Protein AF-A0A5E7B156-F1 (afdb_monomer)

Secondary structure (DSSP, 8-state):
--HHHHHHHTT---S-TTT--EEE-TTT--EEEEEETT-EEEETTEEEEEEEESSPPTT-HHHHHHHHHHHHHHTT--EEEEEEEES-TT-SS--EEEE-SSEEEEEEEEEEETTEEEEEEEEEEEGGGT--

Mean predicted aligned error: 2.79 Å

Foldseek 3Di:
DDPQVLCVQLCFGFPDPPQAQWGARPPQRETEGEFEPVQWDQDPNFIKGFQAFLDDDPPRPNRVNSVVSLVSVVVPHWYWYKYFYWPDPPDVVTDTPDIDSFWIFTWDDWDQDPRTIITTGDDIDTSVVSGD

Radius of gyration: 13.77 Å; Cα contacts (8 Å, |Δi|>4): 260; chains: 1; bounding box: 35×31×34 Å

Nearest PDB structures (foldseek):
  7k6c-assembly1_A  TM=3.803E-01  e=5.313E-01  Mycobacteroides abscessus ATCC 19977
  2o7p-assembly1_A  TM=3.788E-01  e=1.938E+00  Escherichia coli K-12
  2g6v-assembly1_A  TM=3.443E-01  e=2.983E+00  Escherichia coli
  4nar-assembly1_A  TM=3.497E-01  e=5.875E+00  Thermotoga maritima MSB8
  2bgg-assembly2_B  TM=1.702E-01  e=4.592E+00  Archaeoglobus fulgidus

Structure (mmCIF, N/CA/C/O backbone):
data_AF-A0A5E7B156-F1
#
_entry.id   AF-A0A5E7B156-F1
#
loop_
_atom_site.group_PDB
_atom_site.id
_atom_site.type_symbol
_atom_site.label_atom_id
_atom_site.label_alt_id
_atom_site.label_comp_id
_atom_site.label_asym_id
_atom_site.label_entity_id
_atom_site.label_seq_id
_atom_site.pdbx_PDB_ins_code
_atom_site.Cartn_x
_atom_site.Cartn_y
_atom_site.Cartn_z
_atom_site.occupancy
_atom_site.B_iso_or_equiv
_atom_site.auth_seq_id
_atom_site.auth_comp_id
_atom_site.auth_asym_id
_atom_site.auth_atom_id
_atom_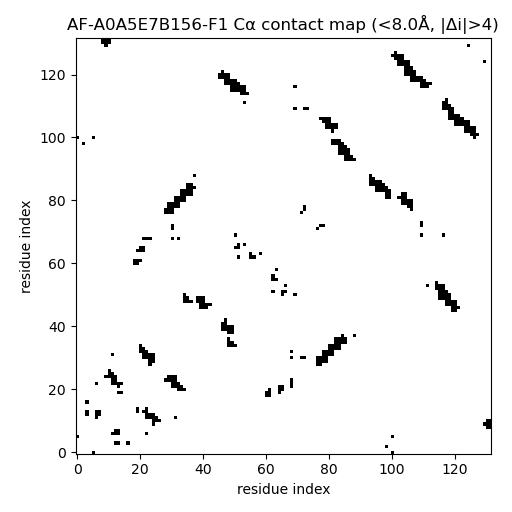site.pdbx_PDB_model_num
ATOM 1 N N . MET A 1 1 ? -4.587 17.168 7.758 1.00 85.19 1 MET A N 1
ATOM 2 C CA . MET A 1 1 ? -4.283 15.764 8.070 1.00 85.19 1 MET A CA 1
ATOM 3 C C . MET A 1 1 ? -2.978 15.370 7.402 1.00 85.19 1 MET A C 1
ATOM 5 O O . MET A 1 1 ? -2.894 15.444 6.176 1.00 85.19 1 MET A O 1
ATOM 9 N N . SER A 1 2 ? -1.974 15.015 8.196 1.00 93.38 2 SER A N 1
ATOM 10 C CA . SER A 1 2 ? -0.725 14.393 7.750 1.00 93.38 2 SER A CA 1
ATOM 11 C C . SER A 1 2 ? -0.904 12.882 7.539 1.00 93.38 2 SER A C 1
ATOM 13 O O . SER A 1 2 ? -1.935 12.315 7.890 1.00 93.38 2 SER A O 1
ATOM 15 N N . GLN A 1 3 ? 0.091 12.213 6.952 1.00 93.38 3 GLN A N 1
ATOM 16 C CA . GLN A 1 3 ? 0.041 10.754 6.792 1.00 93.38 3 GLN A CA 1
ATOM 17 C C . GLN A 1 3 ? 0.081 10.051 8.153 1.00 93.38 3 GLN A C 1
ATOM 19 O O . GLN A 1 3 ? -0.699 9.138 8.380 1.00 93.38 3 GLN A O 1
ATOM 24 N N . ALA A 1 4 ? 0.917 10.533 9.078 1.00 94.94 4 ALA A N 1
ATOM 25 C CA . ALA A 1 4 ? 0.968 10.025 10.447 1.00 94.94 4 ALA A CA 1
ATOM 26 C C . ALA A 1 4 ? -0.413 10.092 11.115 1.00 94.94 4 ALA A C 1
ATOM 28 O O . ALA A 1 4 ? -0.934 9.075 11.553 1.00 94.94 4 ALA A O 1
ATOM 29 N N . GLU A 1 5 ? -1.057 11.264 11.079 1.00 96.00 5 GLU A N 1
ATOM 30 C CA . GLU A 1 5 ? -2.399 11.464 11.646 1.00 96.00 5 GLU A CA 1
ATOM 31 C C . GLU A 1 5 ? -3.460 10.553 11.011 1.00 96.00 5 GLU A C 1
ATOM 33 O O . GLU A 1 5 ? -4.401 10.145 11.686 1.00 96.00 5 GLU A O 1
ATOM 38 N N . MET A 1 6 ? -3.339 10.240 9.718 1.00 96.25 6 MET A N 1
ATOM 39 C CA . MET A 1 6 ? -4.242 9.297 9.053 1.00 96.25 6 MET A CA 1
ATOM 40 C C . MET A 1 6 ? -4.069 7.880 9.607 1.00 96.25 6 MET A C 1
ATOM 42 O O . MET A 1 6 ? -5.061 7.237 9.928 1.00 96.25 6 MET A O 1
ATOM 46 N N . PHE A 1 7 ? -2.830 7.405 9.744 1.00 97.25 7 PHE A N 1
ATOM 47 C CA . PHE A 1 7 ? -2.533 6.071 10.274 1.00 97.25 7 PHE A CA 1
ATOM 48 C C . PHE A 1 7 ? -2.927 5.921 11.753 1.00 97.25 7 PHE A C 1
ATOM 50 O O . PHE A 1 7 ? -3.453 4.877 12.134 1.00 97.25 7 PHE A O 1
ATOM 57 N N . GLU A 1 8 ? -2.800 6.982 12.555 1.00 96.88 8 GLU A N 1
ATOM 58 C CA . GLU A 1 8 ? -3.353 7.025 13.919 1.00 96.88 8 GLU A CA 1
ATOM 59 C C . GLU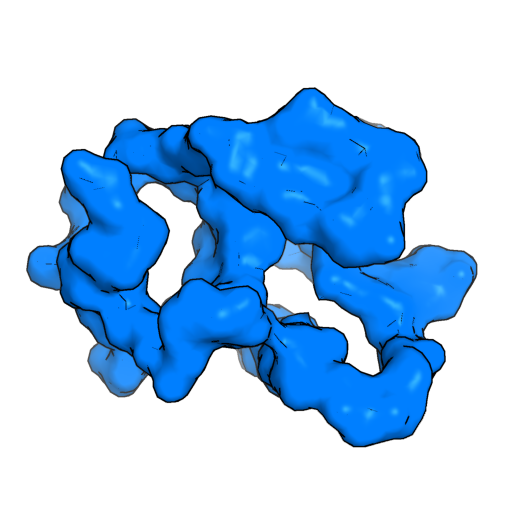 A 1 8 ? -4.878 6.831 13.918 1.00 96.88 8 GLU A C 1
ATOM 61 O O . GLU A 1 8 ? -5.399 5.967 14.617 1.00 96.88 8 GLU A O 1
ATOM 66 N N . LYS A 1 9 ? -5.610 7.569 13.068 1.00 96.62 9 LYS A N 1
ATOM 67 C CA . LYS A 1 9 ? -7.076 7.427 12.942 1.00 96.62 9 LYS A CA 1
ATOM 68 C C . LYS A 1 9 ? -7.519 6.065 12.414 1.00 96.62 9 LYS A C 1
ATOM 70 O O . LYS A 1 9 ? -8.639 5.639 12.670 1.00 96.62 9 LYS A O 1
ATOM 75 N N . LEU A 1 10 ? -6.661 5.388 11.659 1.00 97.00 10 LEU A N 1
ATOM 76 C CA . LEU A 1 10 ? -6.901 4.024 11.203 1.00 97.00 10 LEU A CA 1
ATOM 77 C C . LEU A 1 10 ? -6.684 2.989 12.315 1.00 97.00 10 LEU A C 1
ATOM 79 O O . LEU A 1 10 ? -6.988 1.822 12.095 1.00 97.00 10 LEU A O 1
ATOM 83 N N . GLY A 1 11 ? -6.162 3.380 13.485 1.00 97.44 11 GLY A N 1
ATOM 84 C CA . GLY A 1 11 ? -5.771 2.451 14.548 1.00 97.44 11 GLY A CA 1
ATOM 85 C C . GLY A 1 11 ? -4.528 1.630 14.191 1.00 97.44 11 GLY A C 1
ATOM 86 O O . GLY A 1 11 ? -4.330 0.539 14.724 1.00 97.44 11 GLY A O 1
ATOM 87 N N . ALA A 1 12 ? -3.721 2.128 13.253 1.00 97.56 12 ALA A N 1
ATOM 88 C CA . ALA A 1 12 ? -2.546 1.462 12.704 1.00 97.56 12 ALA A CA 1
ATOM 89 C C . ALA A 1 12 ? -1.371 2.454 12.630 1.00 97.56 12 ALA A C 1
ATOM 91 O O . ALA A 1 12 ? -0.948 2.807 11.532 1.00 97.56 12 ALA A O 1
ATOM 92 N N . PRO A 1 13 ? -0.845 2.962 13.757 1.00 97.12 13 PRO A N 1
ATOM 93 C CA . PRO A 1 13 ? 0.245 3.936 13.741 1.00 97.12 13 PRO A CA 1
ATOM 94 C C . PRO A 1 13 ? 1.463 3.409 12.971 1.00 97.12 13 PRO A C 1
ATOM 96 O O . PRO A 1 13 ? 1.775 2.217 13.004 1.00 97.12 13 PRO A O 1
ATOM 99 N N . LEU A 1 14 ? 2.150 4.291 12.244 1.00 95.94 14 LEU A N 1
ATOM 100 C CA . LEU A 1 14 ? 3.352 3.918 11.493 1.00 95.94 14 LEU A CA 1
ATOM 101 C C . LEU A 1 14 ? 4.501 3.590 12.452 1.00 95.94 14 LEU A C 1
ATOM 103 O O . LEU A 1 14 ? 4.762 4.347 13.385 1.00 95.94 14 LEU A O 1
ATOM 107 N N . ASN A 1 15 ? 5.260 2.533 12.154 1.00 91.12 15 ASN A N 1
ATOM 108 C CA . ASN A 1 15 ? 6.461 2.188 12.925 1.00 91.12 15 ASN A CA 1
ATOM 109 C C . ASN A 1 15 ? 7.545 3.271 12.806 1.00 91.12 15 ASN A C 1
ATOM 111 O O . ASN A 1 15 ? 8.280 3.543 13.756 1.00 91.12 15 ASN A O 1
ATOM 115 N N . ASN A 1 16 ? 7.669 3.892 11.628 1.00 92.31 16 ASN A N 1
ATOM 116 C CA . ASN A 1 16 ? 8.605 4.978 11.382 1.00 92.31 16 ASN A CA 1
ATOM 117 C C . ASN A 1 16 ? 8.099 5.957 10.314 1.00 92.31 16 ASN A C 1
ATOM 119 O O . ASN A 1 16 ? 7.889 5.601 9.158 1.00 92.31 16 ASN A O 1
ATOM 123 N N . LEU A 1 17 ? 8.009 7.240 10.664 1.00 88.06 17 LEU A N 1
ATOM 124 C CA . LEU A 1 17 ? 7.477 8.272 9.766 1.00 88.06 17 LEU A CA 1
ATOM 125 C C . LEU A 1 17 ? 8.307 8.502 8.493 1.00 88.06 17 LEU A C 1
ATOM 127 O O . LEU A 1 17 ? 7.779 9.024 7.512 1.00 88.06 17 LEU A O 1
ATOM 131 N N . ARG A 1 18 ? 9.603 8.159 8.502 1.00 85.25 18 ARG A N 1
ATOM 132 C CA . ARG A 1 18 ? 10.508 8.416 7.373 1.00 85.25 18 ARG A CA 1
ATOM 133 C C . ARG A 1 18 ? 10.436 7.331 6.307 1.00 85.25 18 ARG A C 1
ATOM 135 O O . ARG A 1 18 ? 10.491 7.664 5.128 1.00 85.25 18 ARG A O 1
ATOM 142 N N . TRP A 1 19 ? 10.317 6.063 6.701 1.00 88.25 19 TRP A N 1
ATOM 143 C CA . TRP A 1 19 ? 10.449 4.936 5.771 1.00 88.25 19 TRP A CA 1
ATOM 144 C C . TRP A 1 19 ? 9.285 3.938 5.785 1.00 88.25 19 TRP A C 1
ATOM 146 O O . TRP A 1 19 ? 9.185 3.161 4.838 1.00 88.25 19 TRP A O 1
ATOM 156 N N . SER A 1 20 ? 8.378 3.958 6.774 1.00 92.19 20 SER A N 1
ATOM 157 C CA . SER A 1 20 ? 7.269 2.991 6.820 1.00 92.19 20 SER A CA 1
ATOM 158 C C . SER A 1 20 ? 6.282 3.224 5.693 1.00 92.19 20 SER A C 1
ATOM 160 O O . SER A 1 20 ? 5.633 4.263 5.622 1.00 92.19 20 SER A O 1
ATOM 162 N N . TRP A 1 21 ? 6.124 2.253 4.810 1.00 94.06 21 TRP A N 1
ATOM 16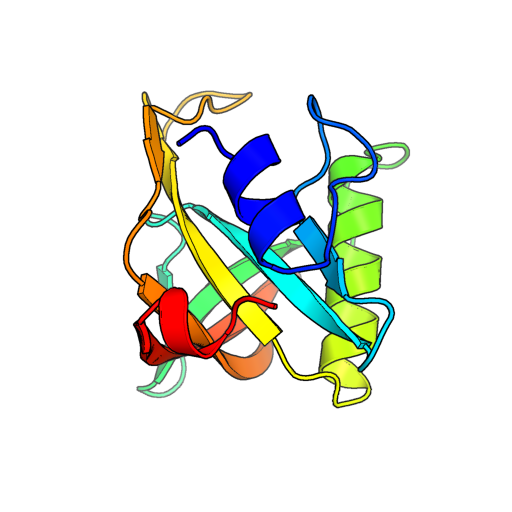3 C CA . TRP A 1 21 ? 5.152 2.270 3.725 1.00 94.06 21 TRP A CA 1
ATOM 164 C C . TRP A 1 21 ? 3.751 1.897 4.176 1.00 94.06 21 TRP A C 1
ATOM 166 O O . TRP A 1 21 ? 2.807 2.171 3.444 1.00 94.06 21 TRP A O 1
ATOM 176 N N . GLY A 1 22 ? 3.590 1.316 5.354 1.00 96.75 22 GLY A N 1
ATOM 177 C CA . GLY A 1 22 ? 2.286 0.946 5.866 1.00 96.75 22 GLY A CA 1
ATOM 178 C C . GLY A 1 22 ? 2.315 0.620 7.344 1.00 96.75 22 GLY A C 1
ATOM 179 O O . GLY A 1 22 ? 3.306 0.856 8.029 1.00 96.75 22 GLY A O 1
ATOM 180 N N . SER A 1 23 ? 1.209 0.070 7.819 1.00 97.88 23 SER A N 1
ATOM 181 C CA . SER A 1 23 ? 1.107 -0.483 9.162 1.00 97.88 23 SER A CA 1
ATOM 182 C C . SER A 1 23 ? -0.033 -1.494 9.233 1.00 97.88 23 SER A C 1
ATOM 184 O O . SER A 1 23 ? -0.839 -1.625 8.306 1.00 97.88 23 SER A O 1
ATOM 186 N N . VAL A 1 24 ? -0.095 -2.205 10.351 1.00 98.19 24 VAL A N 1
ATOM 187 C CA . VAL A 1 24 ? -1.108 -3.211 10.652 1.00 98.19 24 VAL A CA 1
ATOM 188 C C . VAL A 1 24 ? -1.910 -2.737 11.852 1.00 98.19 24 VAL A C 1
ATOM 190 O O . VAL A 1 24 ? -1.346 -2.405 12.894 1.00 98.19 24 VAL A O 1
ATOM 193 N N . ARG A 1 25 ? -3.235 -2.714 11.720 1.00 98.19 25 ARG A N 1
ATOM 194 C CA . ARG A 1 25 ? -4.127 -2.404 12.834 1.00 98.19 25 ARG A CA 1
ATOM 195 C C . ARG A 1 25 ? -4.132 -3.556 13.832 1.00 98.19 25 ARG A C 1
ATOM 197 O O . ARG A 1 25 ? -4.466 -4.686 13.485 1.00 98.19 25 ARG A O 1
ATOM 204 N N . ALA A 1 26 ? -3.817 -3.257 15.090 1.00 96.19 26 ALA A N 1
ATOM 205 C CA . ALA A 1 26 ? -3.667 -4.272 16.132 1.00 96.19 26 ALA A CA 1
ATOM 206 C C . ALA A 1 26 ? -4.978 -4.992 16.498 1.00 96.19 26 ALA A C 1
ATOM 208 O O . ALA A 1 26 ? -4.936 -6.145 16.917 1.00 96.19 26 ALA A O 1
ATOM 209 N N . SER A 1 27 ? -6.133 -4.333 16.353 1.00 96.88 27 SER A N 1
ATOM 210 C CA . SER A 1 27 ? -7.423 -4.891 16.782 1.00 96.88 27 SER A CA 1
ATOM 211 C C . SER A 1 27 ? -7.942 -6.024 15.895 1.00 96.88 27 SER A C 1
ATOM 213 O O . SER A 1 27 ? -8.659 -6.886 16.393 1.00 96.88 27 SER A O 1
ATOM 215 N N . ASP A 1 28 ? -7.609 -6.027 14.602 1.00 97.00 28 ASP A N 1
ATOM 216 C CA . ASP A 1 28 ? -8.158 -6.990 13.636 1.00 97.00 28 ASP A CA 1
ATOM 217 C C . ASP A 1 28 ? -7.157 -7.482 12.576 1.00 97.00 28 ASP A C 1
ATOM 219 O O . ASP A 1 28 ? -7.518 -8.273 11.707 1.00 97.00 28 ASP A O 1
ATOM 223 N N . GLY A 1 29 ? -5.903 -7.027 12.626 1.00 97.69 29 GLY A N 1
ATOM 224 C CA . GLY A 1 29 ? -4.867 -7.416 11.672 1.00 97.69 29 GLY A CA 1
ATOM 225 C C . GLY A 1 29 ? -5.003 -6.782 10.285 1.00 97.69 29 GLY A C 1
ATOM 226 O O . GLY A 1 29 ? -4.290 -7.192 9.369 1.00 97.69 29 GLY A O 1
ATOM 227 N N . THR A 1 30 ? -5.884 -5.791 10.098 1.00 98.44 30 THR A N 1
ATOM 228 C CA . THR A 1 30 ? -6.041 -5.102 8.808 1.00 98.44 30 THR A CA 1
ATOM 229 C C . THR A 1 30 ? -4.756 -4.376 8.422 1.00 98.44 30 THR A C 1
ATOM 231 O O . THR A 1 30 ? -4.199 -3.600 9.198 1.00 98.44 30 THR A O 1
ATOM 234 N N . VAL A 1 31 ? -4.309 -4.593 7.189 1.00 98.56 31 VAL A N 1
ATOM 235 C CA . VAL A 1 31 ? -3.093 -4.012 6.623 1.00 98.56 31 VAL A CA 1
ATOM 236 C C . VAL A 1 31 ? -3.424 -2.732 5.856 1.00 98.56 31 VAL A C 1
ATOM 238 O O . VAL A 1 31 ? -4.228 -2.732 4.925 1.00 98.56 31 VAL A O 1
ATOM 241 N N . PHE A 1 32 ? -2.746 -1.636 6.176 1.00 98.44 32 PHE A N 1
ATOM 242 C CA . PHE A 1 32 ? -2.854 -0.375 5.446 1.00 98.44 32 PHE A CA 1
ATOM 243 C C . PHE A 1 32 ? -1.529 -0.074 4.755 1.00 98.44 32 PHE A C 1
ATOM 245 O O . PHE A 1 32 ? -0.499 0.026 5.417 1.00 98.44 32 PHE A O 1
ATOM 252 N N . MET A 1 33 ? -1.536 0.087 3.431 1.00 98.00 33 MET A N 1
ATOM 253 C CA . MET A 1 33 ? -0.322 0.354 2.653 1.00 98.00 33 MET A CA 1
ATOM 254 C C . MET A 1 33 ? -0.448 1.619 1.816 1.00 98.00 33 MET A C 1
ATOM 256 O O . MET A 1 33 ? -1.398 1.800 1.060 1.00 98.00 33 MET A O 1
ATOM 260 N N . ARG A 1 34 ? 0.568 2.474 1.888 1.00 97.06 34 ARG A N 1
ATOM 261 C CA . ARG A 1 34 ? 0.804 3.551 0.928 1.00 97.06 34 ARG A CA 1
ATOM 262 C C . ARG A 1 34 ? 1.318 2.955 -0.370 1.00 97.06 34 ARG A C 1
ATOM 264 O O . ARG A 1 34 ? 2.180 2.073 -0.359 1.00 97.06 34 ARG A O 1
ATOM 271 N N . VAL A 1 35 ? 0.827 3.469 -1.486 1.00 97.00 35 VAL A N 1
ATOM 272 C CA . VAL A 1 35 ? 1.206 3.039 -2.833 1.00 97.00 35 VAL A CA 1
ATOM 273 C C . VAL A 1 35 ? 1.339 4.238 -3.755 1.00 97.00 35 VAL A C 1
ATOM 275 O O . VAL A 1 35 ? 0.659 5.247 -3.579 1.00 97.00 35 VAL A O 1
ATOM 278 N N . TRP A 1 36 ? 2.218 4.135 -4.745 1.00 96.88 36 TRP A N 1
ATOM 279 C CA . TRP A 1 36 ? 2.369 5.165 -5.763 1.00 96.88 36 TRP A CA 1
ATOM 280 C C . TRP A 1 36 ? 1.254 5.049 -6.797 1.00 96.88 36 TRP A C 1
ATOM 282 O O . TRP A 1 36 ? 1.104 4.004 -7.424 1.00 96.88 36 TRP A O 1
ATOM 292 N N . GLN A 1 37 ? 0.473 6.114 -6.980 1.00 95.62 37 GLN A N 1
ATOM 293 C CA . GLN A 1 37 ? -0.679 6.124 -7.887 1.00 95.62 37 GLN A CA 1
ATOM 294 C C . GLN A 1 37 ? -0.298 5.819 -9.348 1.00 95.62 37 GLN A C 1
ATOM 296 O O . GLN A 1 37 ? -1.097 5.247 -10.086 1.00 95.62 37 GLN A O 1
ATOM 301 N N . ASP A 1 38 ? 0.913 6.180 -9.770 1.00 95.06 38 ASP A N 1
ATOM 302 C CA . ASP A 1 38 ? 1.464 5.896 -11.098 1.00 95.06 38 ASP A CA 1
ATOM 303 C C . ASP A 1 38 ? 1.943 4.441 -11.262 1.00 95.06 38 ASP A C 1
ATOM 305 O O . ASP A 1 38 ? 2.191 4.003 -12.379 1.00 95.06 38 ASP A O 1
ATOM 309 N N . GLY A 1 39 ? 1.997 3.653 -10.184 1.00 95.12 39 GLY A N 1
ATOM 310 C CA . GLY A 1 39 ? 2.383 2.238 -10.202 1.00 95.12 39 GLY A CA 1
ATOM 311 C C . GLY A 1 39 ? 1.263 1.277 -10.609 1.00 95.12 39 GLY A C 1
ATOM 312 O O . GLY A 1 39 ? 1.258 0.137 -10.151 1.00 95.12 39 GLY A O 1
ATOM 313 N N . THR A 1 40 ? 0.275 1.721 -11.391 1.00 95.94 40 THR A N 1
ATOM 314 C CA . THR A 1 40 ? -0.871 0.879 -11.780 1.00 95.94 40 THR A CA 1
ATOM 315 C C . THR A 1 40 ? -0.645 0.153 -13.100 1.00 95.94 40 THR A C 1
ATOM 317 O O . THR A 1 40 ? -0.079 0.704 -14.039 1.00 95.94 40 THR A O 1
ATOM 320 N N . GLN A 1 41 ? -1.142 -1.079 -13.194 1.00 96.12 41 GLN A N 1
ATOM 321 C CA . GLN A 1 41 ? -1.073 -1.893 -14.406 1.00 96.12 41 GLN A CA 1
ATOM 322 C C . GLN A 1 41 ? -2.353 -2.718 -14.579 1.00 96.12 41 GLN A C 1
ATOM 324 O O . GLN A 1 41 ? -3.007 -3.084 -13.604 1.00 96.12 41 GLN A O 1
ATOM 329 N N . LYS A 1 42 ? -2.728 -3.015 -15.828 1.00 96.94 42 LYS A N 1
ATOM 330 C CA . LYS A 1 42 ? -3.787 -3.983 -16.142 1.00 96.94 42 LYS A CA 1
ATOM 331 C C . LYS A 1 42 ? -3.158 -5.372 -16.306 1.00 96.94 42 LYS A C 1
ATOM 333 O O . LYS A 1 42 ? -2.237 -5.522 -17.106 1.00 96.94 42 LYS A O 1
ATOM 338 N N . ILE A 1 43 ? -3.634 -6.355 -15.548 1.00 95.88 43 ILE A N 1
ATOM 339 C CA . ILE A 1 43 ? -3.206 -7.764 -15.597 1.00 95.88 43 ILE A CA 1
ATOM 340 C C . ILE A 1 43 ? -4.492 -8.588 -15.674 1.00 95.88 43 ILE A C 1
ATOM 342 O O . ILE A 1 43 ? -5.371 -8.391 -14.839 1.00 95.88 43 ILE A O 1
ATOM 346 N N . ASP A 1 44 ? -4.644 -9.422 -16.705 1.00 92.50 44 ASP A N 1
ATOM 347 C CA . ASP A 1 44 ? -5.842 -10.251 -16.939 1.00 92.50 44 ASP A CA 1
ATOM 348 C C . ASP A 1 44 ? -7.159 -9.489 -16.726 1.00 92.50 44 ASP A C 1
ATOM 350 O O . ASP A 1 44 ? -8.030 -9.848 -15.940 1.00 92.50 44 ASP A O 1
ATOM 354 N N . GLU A 1 45 ? -7.254 -8.347 -17.400 1.00 93.94 45 GLU A N 1
ATOM 355 C CA . GLU A 1 45 ? -8.388 -7.422 -17.381 1.00 93.94 45 GLU A CA 1
ATOM 356 C C . GLU A 1 45 ? -8.676 -6.652 -16.089 1.00 93.94 45 GLU A C 1
ATOM 358 O O . GLU A 1 45 ? -9.332 -5.606 -16.139 1.00 93.94 45 GLU A O 1
ATOM 363 N N . LYS A 1 46 ? -8.100 -7.073 -14.967 1.00 97.12 46 LYS A N 1
ATOM 364 C CA . LYS A 1 46 ? -8.198 -6.393 -13.678 1.00 97.12 46 LYS A CA 1
ATOM 365 C C . LYS A 1 46 ? -7.114 -5.327 -13.536 1.00 97.12 46 LYS A C 1
ATOM 367 O O . LYS A 1 46 ? -6.050 -5.383 -14.157 1.00 97.12 46 LYS A O 1
ATOM 372 N N . ARG A 1 47 ? -7.387 -4.314 -12.713 1.00 97.75 47 ARG A N 1
ATOM 373 C CA . ARG A 1 47 ? -6.417 -3.261 -12.394 1.00 97.75 47 ARG A CA 1
ATOM 374 C C . ARG A 1 47 ? -5.664 -3.637 -11.131 1.00 97.75 47 ARG A C 1
ATOM 376 O O . ARG A 1 47 ? -6.282 -3.897 -10.107 1.00 97.75 47 ARG A O 1
ATOM 383 N N . PHE A 1 48 ? -4.348 -3.576 -11.198 1.00 98.31 48 PHE A N 1
ATOM 384 C CA . PHE A 1 48 ? -3.453 -3.828 -10.087 1.00 98.31 48 PHE A CA 1
ATOM 385 C C . PHE A 1 48 ? -2.564 -2.619 -9.815 1.00 98.31 48 PHE A C 1
ATOM 387 O O . PHE A 1 48 ? -2.424 -1.732 -10.661 1.00 98.31 48 PHE A O 1
ATOM 394 N N . ILE A 1 49 ? -1.956 -2.597 -8.635 1.00 98.06 49 ILE A N 1
ATOM 395 C CA . ILE A 1 49 ? -0.932 -1.635 -8.245 1.00 98.06 49 ILE A CA 1
ATOM 396 C C . ILE A 1 49 ? 0.304 -2.360 -7.720 1.00 98.06 49 ILE A C 1
ATOM 398 O O . ILE A 1 49 ? 0.191 -3.362 -7.013 1.00 98.06 49 ILE A O 1
ATOM 402 N N . TRP A 1 50 ? 1.477 -1.857 -8.084 1.00 97.62 50 TRP A N 1
ATOM 403 C CA . TRP A 1 50 ? 2.759 -2.405 -7.662 1.00 97.62 50 TRP A CA 1
ATOM 404 C C . TRP A 1 50 ? 2.995 -2.177 -6.162 1.00 97.62 50 TRP A C 1
ATOM 406 O O . TRP A 1 50 ? 2.782 -1.073 -5.644 1.00 97.62 50 TRP A O 1
ATOM 416 N N . ILE A 1 51 ? 3.465 -3.217 -5.466 1.00 96.69 51 ILE A N 1
ATOM 417 C CA . ILE A 1 51 ? 3.718 -3.204 -4.019 1.00 96.69 51 ILE A CA 1
ATOM 418 C C . ILE A 1 51 ? 5.192 -3.393 -3.695 1.00 96.69 51 ILE A C 1
ATOM 420 O O . ILE A 1 51 ? 5.731 -2.655 -2.881 1.00 96.69 51 ILE A O 1
ATOM 424 N N . SER A 1 52 ? 5.866 -4.387 -4.252 1.00 95.38 52 SER A N 1
ATOM 425 C CA . SER A 1 52 ? 7.268 -4.639 -3.918 1.00 95.38 52 SER A CA 1
ATOM 426 C C . SER A 1 52 ? 7.876 -5.591 -4.929 1.00 95.38 52 SER A C 1
ATOM 428 O O . SER A 1 52 ? 7.164 -6.438 -5.464 1.00 95.38 52 SER A O 1
ATOM 430 N N . GLU A 1 53 ? 9.181 -5.491 -5.148 1.00 95.62 53 GLU A N 1
ATOM 431 C CA . GLU A 1 53 ? 9.927 -6.583 -5.767 1.00 95.62 53 GLU A CA 1
ATOM 432 C C . GLU A 1 53 ? 9.916 -7.797 -4.828 1.00 95.62 53 GLU A C 1
ATOM 434 O O . GLU A 1 53 ? 9.917 -7.653 -3.609 1.00 95.62 53 GLU A O 1
ATOM 439 N N . GLU A 1 54 ? 9.916 -9.004 -5.383 1.00 95.19 54 GLU A N 1
ATOM 440 C CA . GLU A 1 54 ? 9.997 -10.250 -4.617 1.00 95.19 54 GLU A CA 1
ATOM 441 C C . GLU A 1 54 ? 11.317 -10.353 -3.852 1.00 95.19 54 GLU A C 1
ATOM 443 O O . GLU A 1 54 ? 11.352 -1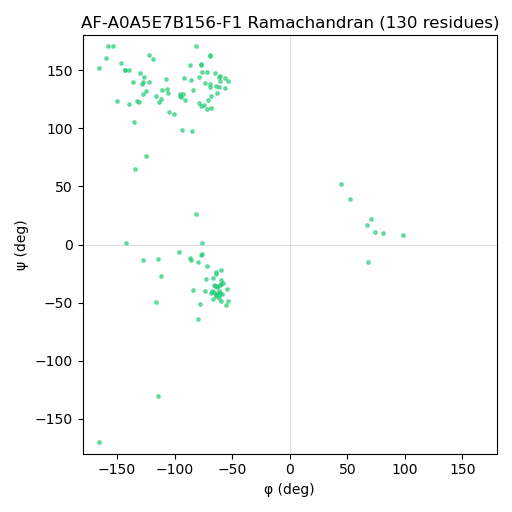0.831 -2.719 1.00 95.19 54 GLU A O 1
ATOM 448 N N . ASN A 1 55 ? 12.386 -9.852 -4.474 1.00 94.56 55 ASN A N 1
ATOM 449 C CA . ASN A 1 55 ? 13.744 -9.862 -3.953 1.00 94.56 55 ASN A CA 1
ATOM 450 C C . ASN A 1 55 ? 14.287 -8.423 -3.929 1.00 94.56 55 ASN A C 1
ATOM 452 O O . ASN A 1 55 ? 15.047 -8.039 -4.822 1.00 94.56 55 ASN A O 1
ATOM 456 N N . PRO A 1 56 ? 13.865 -7.588 -2.962 1.00 91.06 56 PRO A N 1
ATOM 457 C CA . PRO A 1 56 ? 14.358 -6.226 -2.844 1.00 91.06 56 PRO A CA 1
ATOM 458 C C . PRO A 1 56 ? 15.832 -6.201 -2.401 1.00 91.06 56 PRO A C 1
ATOM 460 O O . PRO A 1 56 ? 16.345 -7.198 -1.882 1.00 91.06 56 PRO A O 1
ATOM 463 N N . PRO A 1 57 ? 16.528 -5.062 -2.572 1.00 88.00 57 PRO A N 1
ATOM 464 C CA . PRO A 1 57 ? 17.882 -4.889 -2.064 1.00 88.00 57 PRO A CA 1
ATOM 465 C C . PRO A 1 57 ? 17.981 -5.198 -0.566 1.00 88.00 57 PRO A C 1
ATOM 467 O O . PRO A 1 57 ? 17.105 -4.834 0.220 1.00 88.00 57 PRO A O 1
ATOM 470 N N . ALA A 1 58 ? 19.079 -5.840 -0.164 1.00 88.44 58 ALA A N 1
ATOM 471 C CA . ALA A 1 58 ? 19.325 -6.138 1.240 1.00 88.44 58 ALA A CA 1
ATOM 472 C C . ALA A 1 58 ? 19.395 -4.849 2.078 1.00 88.44 58 ALA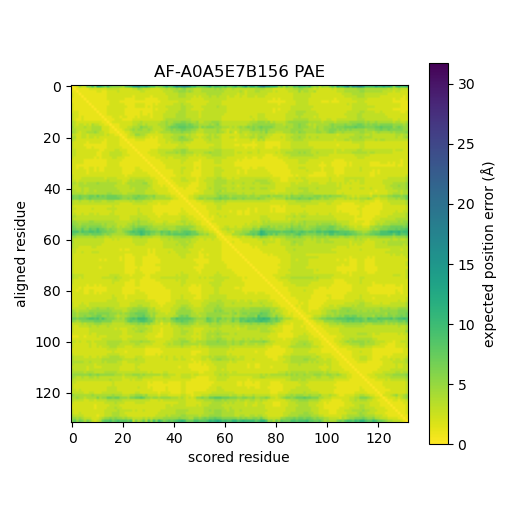 A C 1
ATOM 474 O O . ALA A 1 58 ? 19.934 -3.836 1.632 1.00 88.44 58 ALA A O 1
ATOM 475 N N . HIS A 1 59 ? 18.905 -4.926 3.319 1.00 88.75 59 HIS A N 1
ATOM 476 C CA . HIS A 1 59 ? 18.902 -3.833 4.301 1.00 88.75 59 HIS A CA 1
ATOM 477 C C . HIS A 1 59 ? 18.009 -2.625 3.960 1.00 88.75 59 HIS A C 1
ATOM 479 O O . HIS A 1 59 ? 18.139 -1.572 4.589 1.00 88.75 59 HIS A O 1
ATOM 485 N N . ASP A 1 60 ? 17.062 -2.768 3.029 1.00 90.12 60 ASP A N 1
ATOM 486 C CA . ASP A 1 60 ? 15.996 -1.785 2.837 1.00 90.12 60 ASP A CA 1
ATOM 487 C C . ASP A 1 60 ? 14.832 -2.065 3.802 1.00 90.12 60 ASP A C 1
ATOM 489 O O . ASP A 1 60 ? 13.953 -2.888 3.545 1.00 90.12 60 ASP A O 1
ATOM 493 N N . LEU A 1 61 ? 14.811 -1.340 4.925 1.00 92.12 61 LEU A N 1
ATOM 494 C CA . LEU A 1 61 ? 13.779 -1.479 5.962 1.00 92.12 61 LEU A CA 1
ATOM 495 C C . LEU A 1 61 ? 12.356 -1.243 5.434 1.00 92.12 61 LEU A C 1
ATOM 497 O O . LEU A 1 61 ? 11.408 -1.862 5.919 1.00 92.12 61 LEU A O 1
ATOM 501 N N . GLY A 1 62 ? 12.194 -0.349 4.455 1.00 92.00 62 GLY A N 1
ATOM 502 C CA . GLY A 1 62 ? 10.895 -0.060 3.854 1.00 92.00 62 GLY A CA 1
ATOM 503 C C . GLY A 1 62 ? 10.431 -1.192 2.943 1.00 92.00 62 GLY A C 1
ATOM 504 O O . GLY A 1 62 ? 9.252 -1.555 2.961 1.00 92.00 62 GLY A O 1
ATOM 505 N N . ALA A 1 63 ? 11.350 -1.781 2.178 1.00 92.00 63 ALA A N 1
ATOM 506 C CA . ALA A 1 63 ? 11.059 -2.949 1.357 1.00 92.00 63 ALA A CA 1
ATOM 507 C C . ALA A 1 63 ? 10.775 -4.194 2.212 1.00 92.00 63 ALA A C 1
ATOM 509 O O . ALA A 1 63 ? 9.790 -4.891 1.962 1.00 92.00 63 ALA A O 1
ATOM 510 N N . ASP A 1 64 ? 11.550 -4.417 3.276 1.00 93.44 64 ASP A N 1
ATOM 511 C CA . ASP A 1 64 ? 11.314 -5.490 4.246 1.00 93.44 64 ASP A CA 1
ATOM 512 C C . ASP A 1 64 ? 9.931 -5.363 4.901 1.00 93.44 64 ASP A C 1
ATOM 514 O O . ASP A 1 64 ? 9.212 -6.354 5.056 1.00 93.44 64 ASP A O 1
ATOM 518 N N . GLU A 1 65 ? 9.529 -4.144 5.275 1.00 95.38 65 GLU A N 1
ATOM 519 C CA . GLU A 1 65 ? 8.193 -3.869 5.811 1.00 95.38 65 GLU A CA 1
ATOM 520 C C . GLU A 1 65 ? 7.101 -4.203 4.783 1.00 95.38 65 GLU A C 1
ATOM 522 O O . GLU A 1 65 ? 6.134 -4.898 5.107 1.00 95.38 65 GLU A O 1
ATOM 527 N N . ARG A 1 66 ? 7.270 -3.782 3.523 1.00 95.19 66 ARG A N 1
ATOM 528 C CA . ARG A 1 66 ? 6.325 -4.112 2.444 1.00 95.19 66 ARG A CA 1
ATOM 529 C C . ARG A 1 66 ? 6.211 -5.615 2.218 1.00 95.19 66 ARG A C 1
ATOM 531 O O . ARG A 1 66 ? 5.092 -6.106 2.096 1.00 95.19 66 ARG A O 1
ATOM 538 N N . LEU A 1 67 ? 7.313 -6.361 2.235 1.00 96.00 67 LEU A N 1
ATOM 539 C CA . LEU A 1 67 ? 7.273 -7.820 2.115 1.00 96.00 67 LEU A CA 1
ATOM 540 C C . LEU A 1 67 ? 6.538 -8.491 3.281 1.00 96.00 67 LEU A C 1
ATOM 542 O O . LEU A 1 67 ? 5.822 -9.471 3.073 1.00 96.00 67 LEU A O 1
ATOM 546 N N . ARG A 1 68 ? 6.659 -7.974 4.510 1.00 96.31 68 ARG A N 1
ATOM 547 C CA . ARG A 1 68 ? 5.858 -8.476 5.642 1.00 96.31 68 ARG A CA 1
ATOM 548 C C . ARG A 1 68 ? 4.368 -8.232 5.418 1.00 96.31 68 ARG A C 1
ATOM 550 O O . ARG A 1 68 ? 3.576 -9.142 5.640 1.00 96.31 68 ARG A O 1
ATOM 557 N N . HIS A 1 69 ? 3.989 -7.052 4.927 1.00 97.62 69 HIS A N 1
ATOM 558 C CA . HIS A 1 69 ? 2.600 -6.762 4.569 1.00 97.62 69 HIS A CA 1
ATOM 559 C C . HIS A 1 69 ? 2.082 -7.683 3.454 1.00 97.62 69 HIS A C 1
ATOM 561 O O . HIS A 1 69 ? 0.992 -8.230 3.591 1.00 97.62 69 HIS A O 1
ATOM 567 N N . VAL A 1 70 ? 2.871 -7.926 2.399 1.00 97.69 70 VAL A N 1
ATOM 568 C CA . VAL A 1 70 ? 2.548 -8.893 1.330 1.00 97.69 70 VAL A CA 1
ATOM 569 C C . VAL A 1 70 ? 2.226 -10.266 1.919 1.00 97.69 70 VAL A C 1
ATOM 571 O O . VAL A 1 70 ? 1.177 -10.826 1.607 1.00 97.69 70 VAL A O 1
ATOM 574 N N . LYS A 1 71 ? 3.072 -10.779 2.822 1.00 97.44 71 LYS A N 1
ATOM 575 C CA . LYS A 1 71 ? 2.860 -12.084 3.472 1.00 97.44 71 LYS A CA 1
ATOM 576 C C . LYS A 1 71 ? 1.571 -12.129 4.294 1.00 97.44 71 LYS A C 1
ATOM 578 O O . LYS A 1 71 ? 0.864 -13.130 4.254 1.00 97.44 71 LYS A O 1
ATOM 583 N N . LEU A 1 72 ? 1.241 -11.052 5.010 1.00 98.19 72 LEU A N 1
ATOM 584 C CA . LEU A 1 72 ? -0.017 -10.958 5.760 1.00 98.19 72 LEU A CA 1
ATOM 585 C C . LEU A 1 72 ? -1.234 -10.986 4.829 1.00 98.19 72 LEU A C 1
ATOM 587 O O . LEU A 1 72 ? -2.195 -11.702 5.097 1.00 98.19 72 LEU A O 1
ATOM 591 N N . VAL A 1 73 ? -1.181 -10.256 3.713 1.00 98.12 73 VAL A N 1
ATOM 592 C CA . VAL A 1 73 ? -2.274 -10.242 2.731 1.00 98.12 73 VAL A CA 1
ATOM 593 C C . VAL A 1 73 ? -2.417 -11.596 2.036 1.00 98.12 73 VAL A C 1
ATOM 595 O O . VAL A 1 73 ? -3.533 -12.083 1.883 1.00 98.12 73 VAL A O 1
ATOM 598 N N . GLN A 1 74 ? -1.308 -12.261 1.693 1.00 97.44 74 GLN A N 1
ATOM 599 C CA . GLN A 1 74 ? -1.324 -13.641 1.188 1.00 97.44 74 GLN A CA 1
ATOM 600 C C . GLN A 1 74 ? -1.931 -14.625 2.198 1.00 97.44 74 GLN A C 1
ATOM 602 O O . GLN A 1 74 ? -2.621 -15.559 1.799 1.00 97.44 74 GLN A O 1
ATOM 607 N N . ALA A 1 75 ? -1.718 -14.400 3.498 1.00 97.50 75 ALA A N 1
ATOM 608 C CA . ALA A 1 75 ? -2.335 -15.176 4.573 1.00 97.50 75 ALA A CA 1
ATOM 609 C C . ALA A 1 75 ? -3.819 -14.822 4.822 1.00 97.50 75 ALA A C 1
ATOM 611 O O . ALA A 1 75 ? -4.441 -15.399 5.711 1.00 97.50 75 ALA A O 1
ATOM 612 N N . GLY A 1 76 ? -4.395 -13.896 4.046 1.00 97.31 76 GLY A N 1
ATOM 613 C CA . GLY A 1 76 ? -5.813 -13.540 4.090 1.00 97.31 76 GLY A CA 1
ATOM 614 C C . GLY A 1 76 ? -6.148 -12.287 4.900 1.00 97.31 76 GLY A C 1
ATOM 615 O O . GLY A 1 76 ? -7.330 -12.000 5.091 1.00 97.31 76 GLY A O 1
ATOM 616 N N . ALA A 1 77 ? -5.155 -11.520 5.366 1.00 98.19 77 ALA A N 1
ATOM 617 C CA . ALA A 1 77 ? -5.422 -10.250 6.034 1.00 98.19 77 ALA A CA 1
ATOM 618 C C . ALA A 1 77 ? -6.133 -9.271 5.085 1.00 98.19 77 ALA A C 1
ATOM 620 O O . ALA A 1 77 ? -5.738 -9.100 3.927 1.00 98.19 77 ALA A O 1
ATOM 621 N N . ALA A 1 78 ? -7.163 -8.587 5.588 1.00 97.69 78 ALA A N 1
ATOM 622 C CA . ALA A 1 78 ? -7.792 -7.496 4.855 1.00 97.69 78 ALA A CA 1
ATOM 623 C C . ALA A 1 78 ? -6.762 -6.396 4.578 1.00 97.69 78 ALA A C 1
ATOM 625 O O . ALA A 1 78 ? -5.947 -6.080 5.447 1.00 97.69 78 ALA A O 1
ATOM 626 N N . CYS A 1 79 ? -6.812 -5.785 3.393 1.00 98.44 79 CYS A N 1
ATOM 627 C CA . CYS A 1 79 ? -5.910 -4.695 3.062 1.00 98.44 79 CYS A CA 1
ATOM 628 C C . CYS A 1 79 ? -6.597 -3.515 2.373 1.00 98.44 79 CYS A C 1
ATOM 630 O O . CYS A 1 79 ? -7.467 -3.668 1.510 1.00 98.44 79 CYS A O 1
ATOM 632 N N . TYR A 1 80 ? -6.171 -2.320 2.782 1.00 98.62 80 TYR A N 1
ATOM 633 C CA . TYR A 1 80 ? -6.549 -1.053 2.184 1.00 98.62 80 TYR A CA 1
ATOM 634 C C . TYR A 1 80 ? -5.320 -0.284 1.699 1.00 98.62 80 TYR A C 1
ATOM 636 O O . TYR A 1 80 ? -4.280 -0.223 2.357 1.00 98.62 80 TYR A O 1
ATOM 644 N N . LEU A 1 81 ? -5.463 0.334 0.531 1.00 98.38 81 LEU A N 1
ATOM 645 C CA . LEU A 1 81 ? -4.398 1.004 -0.196 1.00 98.38 81 LEU A CA 1
ATOM 646 C C . LEU A 1 81 ? -4.642 2.514 -0.204 1.00 98.38 81 LEU A C 1
ATOM 648 O O . LEU A 1 81 ? -5.699 2.994 -0.626 1.00 98.38 81 LEU A O 1
ATOM 652 N N . ILE A 1 82 ? -3.644 3.260 0.253 1.00 97.81 82 ILE A N 1
ATOM 653 C CA . ILE A 1 82 ? -3.635 4.718 0.325 1.00 97.81 82 ILE A CA 1
ATOM 654 C C . ILE A 1 82 ? -2.834 5.231 -0.869 1.00 97.81 82 ILE A C 1
ATOM 656 O O . ILE A 1 82 ? -1.621 5.032 -0.953 1.00 97.81 82 ILE A O 1
ATOM 660 N N . MET A 1 83 ? -3.517 5.889 -1.804 1.00 97.25 83 MET A N 1
ATOM 661 C CA . MET A 1 83 ? -2.893 6.410 -3.020 1.00 97.25 83 MET A CA 1
ATOM 662 C C . MET A 1 83 ? -2.063 7.653 -2.708 1.00 97.25 83 MET A C 1
ATOM 664 O O . MET A 1 83 ? -2.604 8.661 -2.246 1.00 97.25 83 MET A O 1
ATOM 668 N N . CYS A 1 84 ? -0.766 7.585 -2.996 1.00 96.94 84 CYS A N 1
ATOM 669 C CA . CYS A 1 84 ? 0.180 8.687 -2.922 1.00 96.94 84 CYS A CA 1
ATOM 670 C C . CYS A 1 84 ? 0.544 9.163 -4.331 1.00 96.94 84 CYS A C 1
ATOM 672 O O . CYS A 1 84 ? 0.881 8.367 -5.208 1.00 96.94 84 CYS A O 1
ATOM 674 N N . GLN A 1 85 ? 0.527 10.476 -4.523 1.00 97.06 85 GLN A N 1
ATOM 675 C CA . GLN A 1 85 ? 1.033 11.133 -5.719 1.00 97.06 85 GLN A CA 1
ATOM 676 C C . GLN A 1 85 ? 2.476 11.573 -5.465 1.00 97.06 85 GLN A C 1
ATOM 678 O O . GLN A 1 85 ? 2.762 12.207 -4.445 1.00 97.06 85 GLN A O 1
ATOM 683 N N . ALA A 1 86 ? 3.384 11.224 -6.372 1.00 96.25 86 ALA A N 1
ATOM 684 C CA . ALA A 1 86 ? 4.770 11.674 -6.317 1.00 96.25 86 ALA A CA 1
ATOM 685 C C . ALA A 1 86 ? 4.888 13.141 -6.767 1.00 96.25 86 ALA A C 1
ATOM 687 O O . ALA A 1 86 ? 4.127 13.586 -7.623 1.00 96.25 86 ALA A O 1
ATOM 688 N N . VAL A 1 87 ? 5.853 13.878 -6.206 1.00 96.56 87 VAL A N 1
ATOM 689 C CA . VAL A 1 87 ? 6.251 15.201 -6.733 1.00 96.56 87 VAL A CA 1
ATOM 690 C C . VAL A 1 87 ? 6.832 15.045 -8.139 1.00 96.56 87 VAL A C 1
ATOM 692 O O . VAL A 1 87 ? 6.476 15.791 -9.043 1.00 96.56 87 VAL A O 1
ATOM 695 N N . ASP A 1 88 ? 7.692 14.041 -8.302 1.00 94.19 88 ASP A N 1
ATOM 696 C CA . ASP A 1 88 ? 8.288 13.621 -9.565 1.00 94.19 88 ASP A CA 1
ATOM 697 C C . ASP A 1 88 ? 8.331 12.085 -9.590 1.00 94.19 88 ASP A C 1
ATOM 699 O O . ASP A 1 88 ? 8.919 11.453 -8.706 1.00 94.19 88 ASP A O 1
ATOM 703 N N . SER A 1 89 ? 7.674 11.472 -10.578 1.00 93.19 89 SER A N 1
ATOM 704 C CA . SER A 1 89 ? 7.651 10.015 -10.760 1.00 93.19 89 SER A CA 1
ATOM 705 C C . SER A 1 89 ? 8.989 9.452 -11.259 1.00 93.19 89 SER A C 1
ATOM 707 O O . SER A 1 89 ? 9.230 8.253 -11.125 1.00 93.19 89 SER A O 1
ATOM 709 N N . GLY A 1 90 ? 9.870 10.282 -11.822 1.00 92.06 90 GLY A N 1
ATOM 710 C CA . GLY A 1 90 ? 11.210 9.886 -12.266 1.00 92.06 90 GLY A CA 1
ATOM 711 C C . GLY A 1 90 ? 12.279 9.924 -11.169 1.00 92.06 90 GLY A C 1
ATOM 712 O O . GLY A 1 90 ? 13.360 9.372 -11.361 1.00 92.06 90 GLY A O 1
ATOM 713 N N . ALA A 1 91 ? 11.998 10.547 -10.021 1.00 91.81 91 ALA A N 1
ATOM 714 C CA . ALA A 1 91 ? 12.983 10.752 -8.963 1.00 91.81 91 ALA A CA 1
ATOM 715 C C . ALA A 1 91 ? 13.353 9.461 -8.205 1.00 91.81 91 ALA A C 1
ATOM 717 O O . ALA A 1 91 ? 12.514 8.587 -7.972 1.00 91.81 91 ALA A O 1
ATOM 718 N N . ALA A 1 92 ? 14.604 9.384 -7.740 1.00 87.19 92 ALA A N 1
A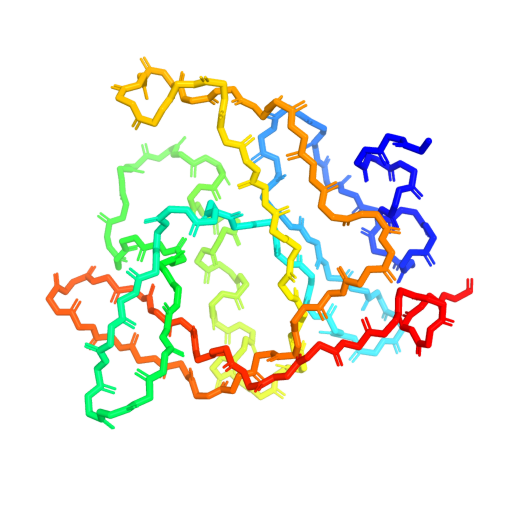TOM 719 C CA . ALA A 1 92 ? 15.111 8.319 -6.876 1.00 87.19 92 ALA A CA 1
ATOM 720 C C . ALA A 1 92 ? 15.959 8.924 -5.731 1.00 87.19 92 ALA A C 1
ATOM 722 O O . ALA A 1 92 ? 17.087 9.344 -5.985 1.00 87.19 92 ALA A O 1
ATOM 723 N N . PRO A 1 93 ? 15.455 8.990 -4.479 1.00 86.75 93 PRO A N 1
ATOM 724 C CA . PRO A 1 93 ? 14.136 8.544 -4.015 1.00 86.75 93 PRO A CA 1
ATOM 725 C C . PRO A 1 93 ? 12.993 9.504 -4.396 1.00 86.75 93 PRO A C 1
ATOM 727 O O . PRO A 1 93 ? 13.187 10.709 -4.541 1.00 86.75 93 PRO A O 1
ATOM 730 N N . ARG A 1 94 ? 11.770 8.968 -4.501 1.00 91.19 94 ARG A N 1
ATOM 731 C CA . ARG A 1 94 ? 10.544 9.755 -4.726 1.00 91.19 94 ARG A CA 1
ATOM 732 C C . ARG A 1 94 ? 10.057 10.418 -3.435 1.00 91.19 94 ARG A C 1
ATOM 734 O O . ARG A 1 94 ? 10.083 9.805 -2.369 1.00 91.19 94 ARG A O 1
ATOM 741 N N . ALA A 1 95 ? 9.515 11.630 -3.551 1.00 92.31 95 ALA A N 1
ATOM 742 C CA . ALA A 1 95 ? 8.841 12.339 -2.462 1.00 92.31 95 ALA A CA 1
ATOM 743 C C . ALA A 1 95 ? 7.321 12.381 -2.682 1.00 92.31 95 ALA A C 1
ATOM 745 O O . ALA A 1 95 ? 6.854 12.545 -3.810 1.00 92.31 95 ALA A O 1
ATOM 746 N N . VAL A 1 96 ? 6.542 12.259 -1.603 1.00 93.44 96 VAL A N 1
ATOM 747 C CA . VAL A 1 96 ? 5.074 12.356 -1.667 1.00 93.44 96 VAL A CA 1
ATOM 748 C C . VAL A 1 96 ? 4.665 13.823 -1.792 1.00 93.44 96 VAL A C 1
ATOM 750 O O . VAL A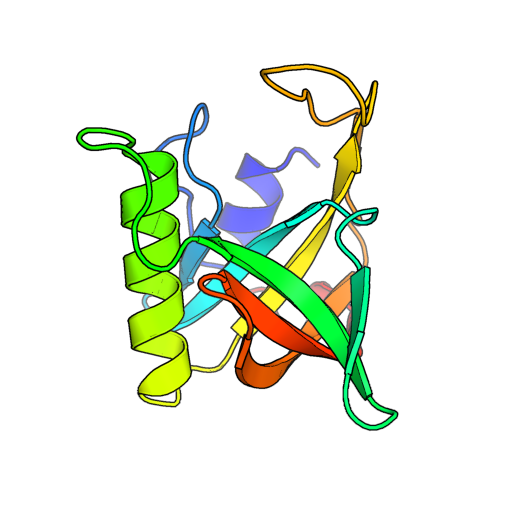 1 96 ? 4.923 14.611 -0.887 1.00 93.44 96 VAL A O 1
ATOM 753 N N . GLN A 1 97 ? 3.981 14.177 -2.879 1.00 95.31 97 GLN A N 1
ATOM 754 C CA . GLN A 1 97 ? 3.357 15.489 -3.059 1.00 95.31 97 GLN A CA 1
ATOM 755 C C . GLN A 1 97 ? 2.048 15.576 -2.273 1.00 95.31 97 GLN A C 1
ATOM 757 O O . GLN A 1 97 ? 1.814 16.506 -1.505 1.00 95.31 97 GLN A O 1
ATOM 762 N N . THR A 1 98 ? 1.181 14.583 -2.467 1.00 96.69 98 THR A N 1
ATOM 763 C CA . THR A 1 98 ? -0.123 14.487 -1.813 1.00 96.69 98 THR A CA 1
ATOM 764 C C . THR A 1 98 ? -0.561 13.028 -1.703 1.00 96.69 98 THR A C 1
ATOM 766 O O . THR A 1 98 ? 0.066 12.126 -2.258 1.00 96.69 98 THR A O 1
ATOM 769 N N . PHE A 1 99 ? -1.630 12.779 -0.958 1.00 96.69 99 PHE A N 1
ATOM 770 C CA . PHE A 1 99 ? -2.251 11.469 -0.809 1.00 96.69 99 PHE A CA 1
ATOM 771 C C . PHE A 1 99 ? -3.764 11.630 -0.647 1.00 96.69 99 PHE A C 1
ATOM 773 O O . PHE A 1 99 ? -4.227 12.693 -0.221 1.00 96.69 99 PHE A O 1
ATOM 780 N N . ASN A 1 100 ? -4.542 10.597 -0.979 1.00 94.69 100 ASN A N 1
ATOM 781 C CA . ASN A 1 100 ? -5.990 10.642 -0.780 1.00 94.69 100 ASN A CA 1
ATOM 782 C C . ASN A 1 100 ? -6.327 10.553 0.718 1.00 94.69 100 ASN A C 1
ATOM 784 O O . ASN A 1 100 ? -6.034 9.560 1.378 1.00 94.69 100 ASN A O 1
ATOM 788 N N . ARG A 1 101 ? -6.939 11.617 1.244 1.00 95.06 101 ARG A N 1
ATOM 789 C CA . ARG A 1 101 ? -7.307 11.766 2.664 1.00 95.06 101 ARG A CA 1
ATOM 790 C C . ARG A 1 101 ? -8.757 11.385 2.955 1.00 95.06 101 ARG A C 1
ATOM 792 O O . ARG A 1 101 ? -9.163 11.404 4.110 1.00 95.06 101 ARG A O 1
ATOM 799 N N . ASN A 1 102 ? -9.536 11.105 1.915 1.00 95.06 102 ASN A N 1
ATOM 800 C CA . ASN A 1 102 ? -10.980 10.918 2.006 1.00 95.06 102 ASN A CA 1
ATOM 801 C C . ASN A 1 102 ? -11.388 9.476 1.731 1.00 95.06 102 ASN A C 1
ATOM 803 O O . ASN A 1 102 ? -12.422 9.039 2.226 1.00 95.06 102 ASN A O 1
ATOM 807 N N . GLU A 1 103 ? -10.595 8.748 0.948 1.00 96.94 103 GLU A N 1
ATOM 808 C CA . GLU A 1 103 ? -10.900 7.391 0.511 1.00 96.94 103 GLU A CA 1
ATOM 809 C C . GLU A 1 103 ? -9.634 6.534 0.471 1.00 96.94 103 GLU A C 1
ATOM 811 O O . GLU A 1 103 ? -8.539 7.016 0.168 1.00 96.94 103 GLU A O 1
ATOM 816 N N . VAL A 1 104 ? -9.819 5.240 0.700 1.00 97.88 104 VAL A N 1
ATOM 817 C CA . VAL A 1 104 ? -8.825 4.188 0.473 1.00 97.88 104 VAL A CA 1
ATOM 818 C C . VAL A 1 104 ? -9.356 3.204 -0.561 1.00 97.88 104 VAL A C 1
ATOM 820 O O . VAL A 1 104 ? -10.562 3.121 -0.784 1.00 97.88 104 VAL A O 1
ATOM 823 N N . PHE A 1 105 ? -8.480 2.439 -1.203 1.00 98.19 105 PHE A N 1
ATOM 824 C CA . PHE A 1 105 ? -8.906 1.336 -2.062 1.00 98.19 105 PHE A CA 1
ATOM 825 C C . PHE A 1 105 ? -8.882 0.030 -1.285 1.00 98.19 105 PHE A C 1
ATOM 827 O O . PHE A 1 105 ? -7.852 -0.322 -0.722 1.00 98.19 105 PHE A O 1
ATOM 834 N N . LYS A 1 106 ? -9.983 -0.720 -1.290 1.00 98.00 106 LYS A N 1
ATOM 835 C CA . LYS A 1 106 ? -9.970 -2.109 -0.833 1.00 98.00 106 LYS A CA 1
ATOM 836 C C . LYS A 1 106 ? -9.155 -2.943 -1.820 1.00 98.00 106 LYS A C 1
ATOM 838 O O . LYS A 1 106 ? -9.417 -2.889 -3.028 1.00 98.00 106 LYS A O 1
ATOM 843 N N . SER A 1 107 ? -8.185 -3.698 -1.312 1.00 97.44 107 SER A N 1
ATOM 844 C CA . SER A 1 107 ? -7.412 -4.608 -2.145 1.00 97.44 107 SER A CA 1
ATOM 845 C C . SER A 1 107 ? -8.207 -5.874 -2.471 1.00 97.44 107 SER A C 1
ATOM 847 O O . SER A 1 107 ? -9.137 -6.269 -1.759 1.00 97.44 107 SER A O 1
ATOM 849 N N . GLY A 1 108 ? -7.836 -6.504 -3.576 1.00 96.62 108 GLY A N 1
ATOM 850 C CA . GLY A 1 108 ? -8.324 -7.811 -3.980 1.00 96.62 108 GLY A CA 1
ATOM 851 C C . GLY A 1 108 ? -7.220 -8.853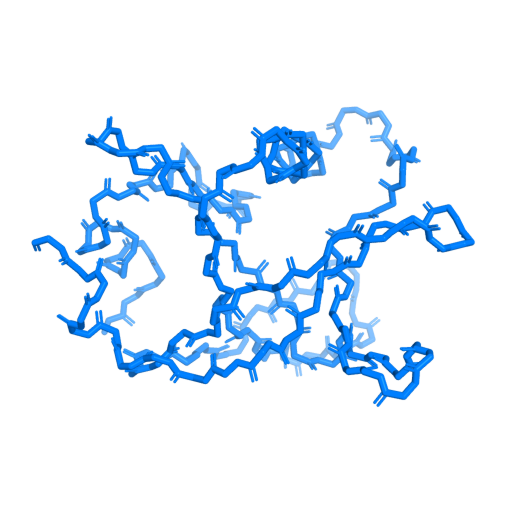 -3.982 1.00 96.62 108 GLY A C 1
ATOM 852 O O . GLY A 1 108 ? -6.483 -8.977 -3.005 1.00 96.62 108 GLY A O 1
ATOM 853 N N . ASP A 1 109 ? -7.131 -9.579 -5.090 1.00 96.69 109 ASP A N 1
ATOM 854 C CA . ASP A 1 109 ? -6.134 -10.624 -5.289 1.00 96.69 109 ASP A CA 1
ATOM 855 C C . ASP A 1 109 ? -4.710 -10.046 -5.232 1.00 96.69 109 ASP A C 1
ATOM 857 O O . ASP A 1 109 ? -4.450 -8.929 -5.697 1.00 96.69 109 ASP A O 1
ATOM 861 N N . ILE A 1 110 ? -3.778 -10.824 -4.679 1.00 97.62 110 ILE A N 1
ATOM 862 C CA . ILE A 1 110 ? -2.343 -10.547 -4.745 1.00 97.62 110 ILE A CA 1
ATOM 863 C C . ILE A 1 110 ? -1.685 -11.509 -5.726 1.00 97.62 110 ILE A C 1
ATOM 865 O O . ILE A 1 110 ? -1.898 -12.718 -5.652 1.00 97.62 110 ILE A O 1
ATOM 869 N N . VAL A 1 111 ? -0.887 -10.975 -6.647 1.00 97.62 111 VAL A N 1
ATOM 870 C CA . VAL A 1 111 ? -0.212 -11.763 -7.685 1.00 97.62 111 VAL A CA 1
ATOM 871 C C . VAL A 1 111 ? 1.273 -11.434 -7.736 1.00 97.62 111 VAL A C 1
ATOM 873 O O . VAL A 1 111 ? 1.678 -10.302 -7.475 1.00 97.62 111 VAL A O 1
ATOM 876 N N . LEU A 1 112 ? 2.081 -12.432 -8.088 1.00 97.75 112 LEU A N 1
ATOM 877 C CA . LEU A 1 112 ? 3.505 -12.283 -8.370 1.00 97.75 112 LEU A CA 1
ATOM 878 C C . LEU A 1 112 ? 3.704 -12.363 -9.885 1.00 97.75 112 LEU A C 1
ATOM 880 O O . LEU A 1 112 ? 3.461 -13.404 -10.493 1.00 97.75 112 LEU A O 1
ATOM 884 N N . VAL A 1 113 ? 4.124 -11.261 -10.503 1.00 96.69 113 VAL A N 1
ATOM 885 C CA . VAL A 1 113 ? 4.301 -11.161 -11.957 1.00 96.69 113 VAL A CA 1
ATOM 886 C C . VAL A 1 113 ? 5.651 -10.530 -12.246 1.00 96.69 113 VAL A C 1
ATOM 888 O O . VAL A 1 113 ? 5.926 -9.418 -11.799 1.00 96.69 113 VAL A O 1
ATOM 891 N N . LYS A 1 114 ? 6.484 -11.241 -13.017 1.00 94.75 114 LYS A N 1
ATOM 892 C CA . LYS A 1 114 ? 7.834 -10.800 -13.417 1.00 94.75 114 LYS A CA 1
ATOM 893 C C . LYS A 1 114 ? 8.709 -10.361 -12.230 1.00 94.75 114 LYS A C 1
ATOM 895 O O . LYS A 1 114 ? 9.440 -9.387 -12.342 1.00 94.75 114 LYS A O 1
ATOM 900 N N . GLY A 1 115 ? 8.624 -11.079 -11.108 1.00 96.44 115 GLY A N 1
ATOM 901 C CA . GLY A 1 115 ? 9.437 -10.808 -9.919 1.00 96.44 115 GLY A CA 1
ATOM 902 C C . GLY A 1 115 ? 8.928 -9.673 -9.030 1.00 96.44 115 GLY A C 1
ATOM 903 O O . GLY A 1 115 ? 9.634 -9.300 -8.105 1.00 96.44 115 GLY A O 1
ATOM 904 N N . ALA A 1 116 ? 7.716 -9.155 -9.257 1.00 97.25 116 ALA A N 1
ATOM 905 C CA . ALA A 1 116 ? 7.106 -8.134 -8.408 1.00 97.25 116 ALA A CA 1
ATOM 906 C C . ALA A 1 116 ? 5.708 -8.537 -7.924 1.00 97.25 116 ALA A C 1
ATOM 908 O O . ALA A 1 116 ? 4.931 -9.156 -8.657 1.00 97.25 116 ALA A O 1
ATOM 909 N N . TYR A 1 117 ? 5.381 -8.150 -6.693 1.00 98.00 117 TYR A N 1
ATOM 910 C CA . TYR A 1 117 ? 4.066 -8.293 -6.085 1.00 98.00 117 TYR A CA 1
ATOM 911 C C . TYR A 1 117 ? 3.143 -7.144 -6.482 1.00 98.00 117 TYR A C 1
ATOM 913 O O . TYR A 1 117 ? 3.485 -5.963 -6.353 1.00 98.00 117 TYR A O 1
ATOM 921 N N . TRP A 1 118 ? 1.931 -7.509 -6.884 1.00 98.38 118 TRP A N 1
ATOM 922 C CA . TRP A 1 118 ? 0.878 -6.598 -7.305 1.00 98.38 118 TRP A CA 1
ATOM 923 C C . TRP A 1 118 ? -0.410 -6.890 -6.545 1.00 98.38 118 TRP A C 1
ATOM 925 O O . TRP A 1 118 ? -0.778 -8.053 -6.383 1.00 98.38 118 TRP A O 1
ATOM 935 N N . LEU A 1 119 ? -1.118 -5.843 -6.120 1.00 98.19 119 LEU A N 1
ATOM 936 C CA . LEU A 1 119 ? -2.432 -5.960 -5.483 1.00 98.19 119 LEU A CA 1
ATOM 937 C C . LEU A 1 119 ? -3.535 -5.408 -6.371 1.00 98.19 119 LEU A C 1
ATOM 939 O O . LEU A 1 119 ? -3.422 -4.303 -6.900 1.00 98.19 119 LEU A O 1
ATOM 943 N N . GLU A 1 120 ? -4.614 -6.168 -6.510 1.00 98.19 120 GLU A N 1
ATOM 944 C CA . GLU A 1 120 ? -5.797 -5.751 -7.254 1.00 98.19 120 GLU A CA 1
ATOM 945 C C . GLU A 1 120 ? -6.451 -4.536 -6.580 1.00 98.19 120 GLU A C 1
ATOM 947 O O . GLU A 1 120 ? -6.644 -4.498 -5.362 1.00 98.19 120 GLU A O 1
ATOM 952 N N . LEU A 1 121 ? -6.847 -3.555 -7.387 1.00 97.69 121 LEU A N 1
ATOM 953 C CA . LEU A 1 121 ? -7.644 -2.406 -6.978 1.00 97.69 121 LEU A CA 1
ATOM 954 C C . LEU A 1 121 ? -9.126 -2.702 -7.222 1.00 97.69 121 LEU A C 1
AT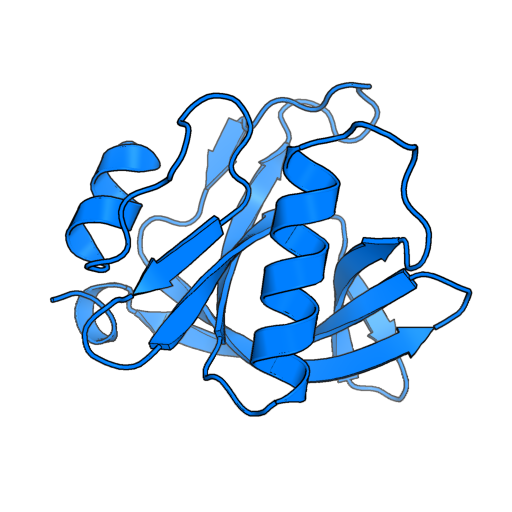OM 956 O O . LEU A 1 121 ? -9.606 -2.522 -8.341 1.00 97.69 121 LEU A O 1
ATOM 960 N N . LYS A 1 122 ? -9.865 -3.114 -6.183 1.00 95.44 122 LYS A N 1
ATOM 961 C CA . LYS A 1 122 ? -11.295 -3.440 -6.323 1.00 95.44 122 LYS A CA 1
ATOM 962 C C . LYS A 1 122 ? -12.180 -2.199 -6.342 1.00 95.44 122 LYS A C 1
ATOM 964 O O . LYS A 1 122 ? -12.840 -1.910 -7.334 1.00 95.44 122 LYS A O 1
ATOM 969 N N . GLY A 1 123 ? -12.212 -1.460 -5.238 1.00 93.81 123 GLY A N 1
ATOM 970 C CA . GLY A 1 123 ? -13.147 -0.350 -5.069 1.00 93.81 123 GLY A CA 1
ATOM 971 C C . GLY A 1 123 ? -12.696 0.634 -4.006 1.00 93.81 123 GLY A C 1
ATOM 972 O O . GLY A 1 123 ? -11.859 0.310 -3.164 1.00 93.81 123 GLY A O 1
ATOM 973 N N . ARG A 1 124 ? -13.245 1.846 -4.070 1.00 96.75 124 ARG A N 1
ATOM 974 C CA . ARG A 1 124 ? -12.976 2.905 -3.097 1.00 96.75 124 ARG A CA 1
ATOM 975 C C . ARG A 1 124 ? -13.901 2.765 -1.899 1.00 96.75 124 ARG A C 1
ATOM 977 O O . ARG A 1 124 ? -15.074 2.446 -2.061 1.00 96.75 124 ARG A O 1
ATOM 984 N N . VAL A 1 125 ? -13.357 3.026 -0.721 1.00 97.88 125 VAL A N 1
ATOM 985 C CA . VAL A 1 125 ? -14.075 3.044 0.551 1.00 97.88 125 VAL A CA 1
ATOM 986 C C . VAL A 1 125 ? -13.780 4.380 1.230 1.00 97.88 125 VAL A C 1
ATOM 988 O O . VAL A 1 125 ? -12.603 4.746 1.336 1.00 97.88 125 VAL A O 1
ATOM 991 N N . PRO A 1 126 ? -14.800 5.129 1.682 1.00 97.81 126 PRO A N 1
ATOM 992 C CA . PRO A 1 126 ? -14.588 6.339 2.463 1.00 97.81 126 PRO A CA 1
ATOM 993 C C . PRO A 1 126 ? -13.746 6.055 3.709 1.00 97.81 126 PRO A C 1
ATOM 995 O O . PRO A 1 126 ? -14.013 5.114 4.450 1.00 97.81 126 PRO A O 1
ATOM 998 N N . LEU A 1 127 ? -12.758 6.906 3.989 1.00 95.88 127 LEU A N 1
ATOM 999 C CA . LEU A 1 127 ? -11.825 6.732 5.106 1.00 95.88 127 LEU A CA 1
ATOM 1000 C C . LEU A 1 127 ? -12.559 6.569 6.449 1.00 95.88 127 LEU A C 1
ATOM 1002 O O . LEU A 1 127 ? -12.185 5.747 7.277 1.00 95.88 127 LEU A O 1
ATOM 1006 N N . ARG A 1 128 ? -13.655 7.310 6.639 1.00 95.75 128 ARG A N 1
ATOM 1007 C CA . ARG A 1 128 ? -14.488 7.256 7.851 1.00 95.75 128 ARG A CA 1
ATOM 1008 C C . ARG A 1 128 ? -15.095 5.878 8.146 1.00 95.75 128 ARG A C 1
ATOM 1010 O O . ARG A 1 128 ? -15.477 5.644 9.280 1.00 95.75 128 ARG A O 1
ATOM 1017 N N . GLU A 1 129 ? -15.220 5.006 7.146 1.00 96.38 129 GLU A N 1
ATOM 1018 C CA . GLU A 1 129 ? -15.784 3.656 7.305 1.00 96.38 129 GLU A CA 1
ATOM 1019 C C . GLU A 1 129 ? -14.726 2.629 7.728 1.00 96.38 129 GLU A C 1
ATOM 1021 O O . GLU A 1 129 ? -15.071 1.514 8.108 1.00 96.38 129 GLU A O 1
ATOM 1026 N N . VAL A 1 130 ? -13.441 2.993 7.662 1.00 95.19 130 VAL A N 1
ATOM 1027 C CA . VAL A 1 130 ? -12.318 2.120 8.037 1.00 95.19 130 VAL A CA 1
ATOM 1028 C C . VAL A 1 130 ? -11.549 2.615 9.263 1.00 95.19 130 VAL A C 1
ATOM 1030 O O . VAL A 1 130 ? -10.745 1.853 9.796 1.00 95.19 130 VAL A O 1
ATOM 1033 N N . CYS A 1 131 ? -11.775 3.855 9.706 1.00 93.06 131 CYS A N 1
ATOM 1034 C CA . CYS A 1 131 ? -11.197 4.410 10.933 1.00 93.06 131 CYS A CA 1
ATOM 1035 C C . CYS A 1 131 ? -11.771 3.775 12.208 1.00 93.06 131 CYS A C 1
ATOM 1037 O O . CYS A 1 131 ? -12.849 3.179 12.185 1.00 93.06 131 CYS A O 1
ATOM 1039 N N . VAL A 1 132 ? -11.040 3.957 13.311 1.00 87.62 132 VAL A N 1
ATOM 1040 C CA . VAL A 1 132 ? -11.455 3.612 14.682 1.00 87.62 132 VAL A CA 1
ATOM 1041 C C . VAL A 1 132 ? -11.802 4.849 15.503 1.00 87.62 132 VAL A C 1
ATOM 1043 O O . VAL A 1 132 ? -11.326 5.955 15.150 1.00 87.62 132 VAL A O 1
#

Solvent-accessible surface area (backbone atoms only — not comparable to full-atom values): 7424 Å² total; per-residue (Å²): 135,56,72,64,59,49,26,47,42,42,50,16,59,56,89,37,93,89,54,50,47,41,31,54,17,79,91,79,51,37,34,38,35,59,35,57,62,86,42,57,47,78,55,97,91,41,47,28,33,56,68,43,56,74,79,58,69,85,91,40,68,38,55,54,50,44,53,52,51,51,53,42,42,76,73,65,35,54,43,36,37,32,43,25,39,55,71,44,88,85,48,87,80,63,49,76,66,49,60,55,85,59,42,29,30,39,52,57,62,74,47,80,56,97,60,26,35,30,37,24,60,69,47,79,42,55,38,81,80,64,43,107

Sequence (132 aa):
MSQAEMFEKLGAPLNNLRWSWGSVRASDGTVFMRVWQDGTQKIDEKRFIWISEENPPAHDLGADERLRHVKLVQAGAACYLIMCQAVDSGAAPRAVQTFNRNEVFKSGDIVLVKGAYWLELKGRVPLREVCV

pLDDT: mean 95.44, std 3.04, range [85.19, 98.62]

Organism: Pseudomonas fluorescens (NCBI:txid294)